Protein AF-A0A9N9P8T8-F1 (afdb_monomer_lite)

Structure (mmCIF, N/CA/C/O backbone):
data_AF-A0A9N9P8T8-F1
#
_entry.id   AF-A0A9N9P8T8-F1
#
loop_
_atom_site.group_PDB
_atom_site.id
_atom_site.type_symbol
_atom_site.label_atom_id
_atom_site.label_alt_id
_atom_site.label_comp_id
_atom_site.label_asym_id
_atom_site.label_entity_id
_atom_site.label_seq_id
_atom_site.pdbx_PDB_ins_code
_atom_site.Cartn_x
_atom_site.Cartn_y
_atom_site.Cartn_z
_atom_site.occupancy
_atom_site.B_iso_or_equiv
_atom_site.auth_seq_id
_atom_site.auth_comp_id
_atom_site.auth_asym_id
_atom_site.auth_atom_id
_atom_site.pdbx_PDB_model_num
ATOM 1 N N . LEU A 1 1 ? -8.805 23.192 -6.771 1.00 46.53 1 LEU A N 1
ATOM 2 C CA . LEU A 1 1 ? -9.540 22.103 -6.083 1.00 46.53 1 LEU A CA 1
ATOM 3 C C . LEU A 1 1 ? -8.546 21.275 -5.273 1.00 46.53 1 LEU A C 1
ATOM 5 O O . LEU A 1 1 ? -7.659 20.665 -5.848 1.00 46.53 1 LEU A O 1
ATOM 9 N N . LYS A 1 2 ? -8.584 21.365 -3.937 1.00 52.19 2 LYS A N 1
ATOM 10 C CA . LYS A 1 2 ? -7.595 20.719 -3.055 1.00 52.19 2 LYS A CA 1
ATOM 11 C C . LYS A 1 2 ? -7.903 19.219 -2.967 1.00 52.19 2 LYS A C 1
ATOM 13 O O . LYS A 1 2 ? -8.893 18.859 -2.335 1.00 52.19 2 LYS A O 1
ATOM 18 N N . ILE A 1 3 ? -7.041 18.376 -3.542 1.00 60.88 3 ILE A N 1
ATOM 19 C CA . ILE A 1 3 ? -7.060 16.897 -3.438 1.00 60.88 3 ILE A CA 1
ATOM 20 C C . ILE A 1 3 ? -7.325 16.434 -1.992 1.00 60.88 3 ILE A C 1
ATOM 22 O O . ILE A 1 3 ? -8.048 15.473 -1.754 1.00 60.88 3 ILE A O 1
ATOM 26 N N . SER A 1 4 ? -6.844 17.194 -1.006 1.00 61.16 4 SER A N 1
ATOM 27 C CA . SER A 1 4 ? -7.048 16.927 0.418 1.00 61.16 4 SER A CA 1
ATOM 28 C C . SER A 1 4 ? -8.500 16.991 0.916 1.00 61.16 4 SER A C 1
ATOM 30 O O . SER A 1 4 ? -8.801 16.364 1.929 1.00 61.16 4 SER A O 1
ATOM 32 N N . LYS A 1 5 ? -9.418 17.716 0.257 1.00 61.25 5 LYS A N 1
ATOM 33 C CA . LYS A 1 5 ? -10.850 17.710 0.628 1.00 61.25 5 LYS A CA 1
ATOM 34 C C . LYS A 1 5 ? -11.562 16.449 0.135 1.00 61.25 5 LYS A C 1
ATOM 36 O O . LYS A 1 5 ? -12.326 15.869 0.898 1.00 61.25 5 LYS A O 1
ATOM 41 N N . ILE A 1 6 ? -11.274 16.030 -1.097 1.00 62.41 6 ILE A N 1
ATOM 42 C CA . ILE A 1 6 ? -11.820 14.807 -1.706 1.00 62.41 6 ILE A CA 1
ATOM 43 C C . ILE A 1 6 ? -11.314 13.589 -0.927 1.00 62.41 6 ILE A C 1
ATOM 45 O O . ILE A 1 6 ? -12.107 12.799 -0.426 1.00 62.41 6 ILE A O 1
ATOM 49 N N . ALA A 1 7 ? -10.008 13.554 -0.643 1.00 62.41 7 ALA A N 1
ATOM 50 C CA . ALA A 1 7 ? -9.390 12.487 0.133 1.00 62.41 7 ALA A CA 1
ATOM 51 C C . ALA A 1 7 ? -10.058 12.252 1.504 1.00 62.41 7 ALA A C 1
ATOM 53 O O . ALA A 1 7 ? -10.278 11.115 1.910 1.00 62.41 7 ALA A O 1
ATOM 54 N N . LYS A 1 8 ? -10.415 13.325 2.226 1.00 62.38 8 LYS A N 1
ATOM 55 C CA . LYS A 1 8 ? -11.074 13.220 3.541 1.00 62.38 8 LYS A CA 1
ATOM 56 C C . LYS A 1 8 ? -12.502 12.684 3.466 1.00 62.38 8 LYS A C 1
ATOM 58 O O . LYS A 1 8 ? -12.941 12.031 4.412 1.00 62.38 8 LYS A O 1
ATOM 63 N N . HIS A 1 9 ? -13.233 13.012 2.405 1.00 63.69 9 HIS A N 1
ATOM 64 C CA . HIS A 1 9 ? -14.592 12.523 2.204 1.00 63.69 9 HIS A CA 1
ATOM 65 C C . HIS A 1 9 ? -14.577 11.034 1.839 1.00 63.69 9 HIS A C 1
ATOM 67 O O . HIS A 1 9 ? -15.281 10.243 2.467 1.00 63.69 9 HIS A O 1
ATOM 73 N N . ASP A 1 10 ? -13.711 10.647 0.906 1.00 61.62 10 ASP A N 1
ATOM 74 C CA . ASP A 1 10 ? -13.675 9.286 0.372 1.00 61.62 10 ASP A CA 1
ATOM 75 C C . ASP A 1 10 ? -13.138 8.298 1.414 1.00 61.62 10 ASP A C 1
ATOM 77 O O . ASP A 1 10 ? -13.744 7.252 1.642 1.00 61.62 10 ASP A O 1
ATOM 81 N N . LYS A 1 11 ? -12.131 8.703 2.206 1.00 60.12 11 LYS A N 1
ATOM 82 C CA . LYS A 1 11 ? -11.575 7.902 3.311 1.00 60.12 11 LYS A CA 1
ATOM 83 C C . LYS A 1 11 ? -12.623 7.410 4.321 1.00 60.12 11 LYS A C 1
ATOM 85 O O . LYS A 1 11 ? -12.360 6.426 5.007 1.00 60.12 11 LYS A O 1
ATOM 90 N N . LYS A 1 12 ? -13.791 8.053 4.448 1.00 64.69 12 LYS A N 1
ATOM 91 C CA . LYS A 1 12 ? -14.861 7.611 5.365 1.00 64.69 12 LYS A CA 1
ATOM 92 C C . LYS A 1 12 ? -15.734 6.480 4.814 1.00 64.69 12 LYS A C 1
ATOM 94 O O . LYS A 1 12 ? -16.423 5.845 5.605 1.00 64.69 12 LYS A O 1
ATOM 99 N N . LYS A 1 13 ? -15.736 6.252 3.498 1.00 67.44 13 LYS A N 1
ATOM 100 C CA . LYS A 1 13 ? -16.632 5.298 2.822 1.00 67.44 13 LYS A CA 1
ATOM 101 C C . LYS A 1 13 ? -15.904 4.162 2.10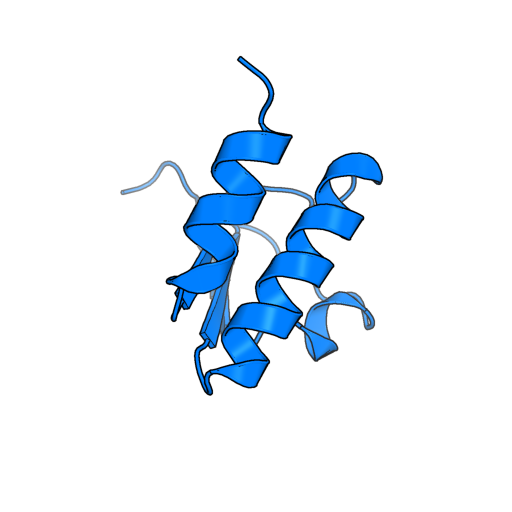3 1.00 67.44 13 LYS A C 1
ATOM 103 O O . LYS A 1 13 ? -16.551 3.195 1.737 1.00 67.44 13 LYS A O 1
ATOM 108 N N . THR A 1 14 ? -14.595 4.274 1.889 1.00 69.94 14 THR A N 1
ATOM 109 C CA . THR A 1 14 ? -13.832 3.304 1.094 1.00 69.94 14 THR A CA 1
ATOM 110 C C . THR A 1 14 ? -13.632 1.970 1.819 1.00 69.94 14 THR A C 1
ATOM 112 O O . THR A 1 14 ? -12.962 1.907 2.842 1.00 69.94 14 THR A O 1
ATOM 115 N N . ASP A 1 15 ? -14.151 0.886 1.278 1.00 80.00 15 ASP A N 1
ATOM 116 C CA . ASP A 1 15 ? -13.934 -0.502 1.708 1.00 80.00 15 ASP A CA 1
ATOM 117 C C . ASP A 1 15 ? -12.889 -1.237 0.847 1.00 80.00 15 ASP A C 1
ATOM 119 O O . ASP A 1 15 ? -12.470 -2.341 1.181 1.00 80.00 15 ASP A O 1
ATOM 123 N N . CYS A 1 16 ? -12.410 -0.612 -0.228 1.00 85.69 16 CYS A N 1
ATOM 124 C CA . CYS A 1 16 ? -11.353 -1.153 -1.075 1.00 85.69 16 CYS A CA 1
ATOM 125 C C . CYS A 1 16 ? -10.469 -0.035 -1.644 1.00 85.69 16 CYS A C 1
ATOM 127 O O . CYS A 1 16 ? -10.976 0.940 -2.201 1.00 85.69 16 CYS A O 1
ATOM 129 N N . LEU A 1 17 ? -9.145 -0.175 -1.539 1.00 89.69 17 LEU A N 1
ATOM 130 C CA . LEU A 1 17 ? -8.175 0.724 -2.173 1.00 89.69 17 LEU A CA 1
ATOM 131 C C . LEU A 1 17 ? -7.470 -0.006 -3.315 1.00 89.69 17 LEU A C 1
ATOM 133 O O . LEU A 1 17 ? -6.789 -0.998 -3.079 1.00 89.69 17 LEU A O 1
ATOM 137 N N . ILE A 1 18 ? -7.577 0.525 -4.532 1.00 87.75 18 ILE A N 1
ATOM 138 C CA . ILE A 1 18 ? -6.848 0.012 -5.695 1.00 87.75 18 ILE A CA 1
ATOM 139 C C . ILE A 1 18 ? -5.741 1.005 -6.060 1.00 87.75 18 ILE A C 1
ATOM 141 O O . ILE A 1 18 ? -5.996 2.192 -6.270 1.00 87.75 18 ILE A O 1
ATOM 145 N N . ILE A 1 19 ? -4.506 0.517 -6.124 1.00 86.88 19 ILE A N 1
ATOM 146 C CA . ILE A 1 19 ? -3.314 1.268 -6.520 1.00 86.88 19 ILE A CA 1
ATOM 147 C C . ILE A 1 19 ? -2.883 0.738 -7.886 1.00 86.88 19 ILE A C 1
ATOM 149 O O . ILE A 1 19 ? -2.546 -0.434 -7.996 1.00 86.88 19 ILE A O 1
ATOM 153 N N . ILE A 1 20 ? -2.878 1.579 -8.922 1.00 84.38 20 ILE A N 1
ATOM 154 C CA . ILE A 1 20 ? -2.585 1.153 -10.300 1.00 84.38 20 ILE A CA 1
ATOM 155 C C . ILE A 1 20 ? -1.383 1.928 -10.860 1.00 84.38 20 ILE A C 1
ATOM 157 O O . ILE A 1 20 ? -1.288 3.144 -10.676 1.00 84.38 20 ILE A O 1
ATOM 161 N N . GLY A 1 21 ? -0.466 1.231 -11.544 1.00 66.44 21 GLY A N 1
ATOM 162 C CA . GLY A 1 21 ? 0.482 1.832 -12.495 1.00 66.44 21 GLY A CA 1
ATOM 163 C C . GLY A 1 21 ? 1.515 2.799 -11.900 1.00 66.44 21 GLY A C 1
ATOM 164 O O . GLY A 1 21 ? 1.938 3.752 -12.558 1.00 66.44 21 GLY A O 1
ATOM 165 N N . LYS A 1 22 ? 1.929 2.617 -10.639 1.00 62.22 22 LYS A N 1
ATOM 166 C CA . LYS A 1 22 ? 2.839 3.553 -9.960 1.00 62.22 22 LYS A CA 1
ATOM 167 C C . LYS A 1 22 ? 4.074 2.857 -9.413 1.00 62.22 22 LYS A C 1
ATOM 169 O O . LYS A 1 22 ? 3.977 1.981 -8.575 1.00 62.22 22 LYS A O 1
ATOM 174 N N . SER A 1 23 ? 5.247 3.420 -9.703 1.00 62.62 23 SER A N 1
ATOM 175 C CA . SER A 1 23 ? 6.524 3.033 -9.077 1.00 62.62 23 SER A CA 1
ATOM 176 C C . SER A 1 23 ? 6.604 3.246 -7.551 1.00 62.62 23 SER A C 1
ATOM 178 O O . SER A 1 23 ? 7.618 2.920 -6.946 1.00 62.62 23 SER A O 1
ATOM 180 N N . LEU A 1 24 ? 5.589 3.864 -6.927 1.00 65.75 24 LEU A N 1
ATOM 181 C CA . LEU A 1 24 ? 5.514 4.228 -5.500 1.00 65.75 24 LEU A CA 1
ATOM 182 C C . LEU A 1 24 ? 6.708 5.039 -4.931 1.00 65.75 24 LEU A C 1
ATOM 184 O O . LEU A 1 24 ? 6.806 5.252 -3.725 1.00 65.75 24 LEU A O 1
ATOM 188 N N . ARG A 1 25 ? 7.583 5.585 -5.793 1.00 65.75 25 ARG A N 1
ATOM 189 C CA . ARG A 1 25 ? 8.822 6.298 -5.405 1.00 65.75 25 ARG A CA 1
ATOM 190 C C . ARG A 1 25 ? 8.633 7.739 -4.908 1.00 65.75 25 ARG A C 1
ATOM 192 O O . ARG A 1 25 ? 9.599 8.358 -4.476 1.00 65.75 25 ARG A O 1
ATOM 199 N N . ILE A 1 26 ? 7.425 8.305 -4.984 1.00 66.94 26 ILE A N 1
ATOM 200 C CA . ILE A 1 26 ? 7.176 9.721 -4.649 1.00 66.94 26 ILE A CA 1
ATOM 201 C C . ILE A 1 26 ? 6.698 9.836 -3.196 1.00 66.94 26 ILE A C 1
ATOM 203 O O . ILE A 1 26 ? 5.603 9.383 -2.858 1.00 66.94 26 ILE A O 1
ATOM 207 N N . SER A 1 27 ? 7.497 10.493 -2.352 1.00 65.44 27 SER A N 1
ATOM 208 C CA . SER A 1 27 ? 7.263 10.642 -0.905 1.00 65.44 27 SER A CA 1
ATOM 209 C C . SER A 1 27 ? 5.898 11.250 -0.549 1.00 65.44 27 SER A C 1
ATOM 211 O O . SER A 1 27 ? 5.259 10.795 0.397 1.00 65.44 27 SER A O 1
ATOM 213 N N . GLY A 1 28 ? 5.405 12.218 -1.329 1.00 69.81 28 GLY A N 1
ATOM 214 C CA . GLY A 1 28 ? 4.116 12.878 -1.075 1.00 69.81 28 GLY A CA 1
ATOM 215 C C . GLY A 1 28 ? 2.885 11.978 -1.257 1.00 69.81 28 GLY A C 1
ATOM 216 O O . GLY A 1 28 ? 1.897 12.137 -0.546 1.00 69.81 28 GLY A O 1
ATOM 217 N N . VAL A 1 29 ? 2.943 11.000 -2.166 1.00 78.50 29 VAL A N 1
ATOM 218 C CA . VAL A 1 29 ? 1.832 10.057 -2.416 1.00 78.50 29 VAL A CA 1
ATOM 219 C C . VAL A 1 29 ? 1.833 8.932 -1.379 1.00 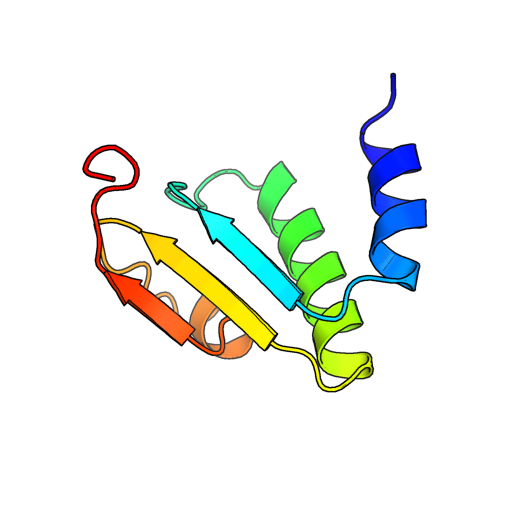78.50 29 VAL A C 1
ATOM 221 O O . VAL A 1 29 ? 0.791 8.397 -1.015 1.00 78.50 29 VAL A O 1
ATOM 224 N N . LYS A 1 30 ? 3.010 8.617 -0.843 1.00 80.06 30 LYS A N 1
ATOM 225 C CA . LYS A 1 30 ? 3.218 7.538 0.115 1.00 80.06 30 LYS A CA 1
ATOM 226 C C . LYS A 1 30 ? 2.448 7.734 1.421 1.00 80.06 30 LYS A C 1
ATOM 228 O O . LYS A 1 30 ? 1.798 6.803 1.882 1.00 80.06 30 LYS A O 1
ATOM 233 N N . ALA A 1 31 ? 2.485 8.941 1.991 1.00 84.69 31 ALA A N 1
ATOM 234 C CA . ALA A 1 31 ? 1.722 9.258 3.200 1.00 84.69 31 ALA A CA 1
ATOM 235 C C . ALA A 1 31 ? 0.208 9.113 2.966 1.00 84.69 31 ALA A C 1
ATOM 237 O O . ALA A 1 31 ? -0.492 8.540 3.794 1.00 84.69 31 ALA A O 1
ATOM 238 N N . LEU A 1 32 ? -0.276 9.545 1.797 1.00 84.25 32 LEU A N 1
ATOM 239 C CA . LEU A 1 32 ? -1.683 9.419 1.425 1.00 84.25 32 LEU A CA 1
ATOM 240 C C . LEU A 1 32 ? -2.110 7.951 1.303 1.00 84.25 32 LEU A C 1
ATOM 242 O O . LEU A 1 32 ? -3.142 7.574 1.846 1.00 84.25 32 LEU A O 1
ATOM 246 N N . ILE A 1 33 ? -1.311 7.114 0.636 1.00 86.62 33 ILE A N 1
ATOM 247 C CA . ILE A 1 33 ? -1.616 5.684 0.494 1.00 86.62 33 ILE A CA 1
ATOM 248 C C . ILE A 1 33 ? -1.677 5.007 1.863 1.00 86.62 33 ILE A C 1
ATOM 250 O O . ILE A 1 33 ? -2.626 4.276 2.123 1.00 86.62 33 ILE A O 1
ATOM 254 N N . LYS A 1 34 ? -0.722 5.289 2.758 1.00 88.19 34 LYS A N 1
ATOM 255 C CA . LYS A 1 34 ? -0.733 4.754 4.129 1.00 88.19 34 LYS A CA 1
ATOM 256 C C . LYS A 1 34 ? -1.994 5.144 4.889 1.00 88.19 34 LYS A C 1
ATOM 258 O O . LYS A 1 34 ? -2.630 4.296 5.509 1.00 88.19 34 LYS A O 1
ATOM 263 N N . ASP A 1 35 ? -2.373 6.416 4.801 1.0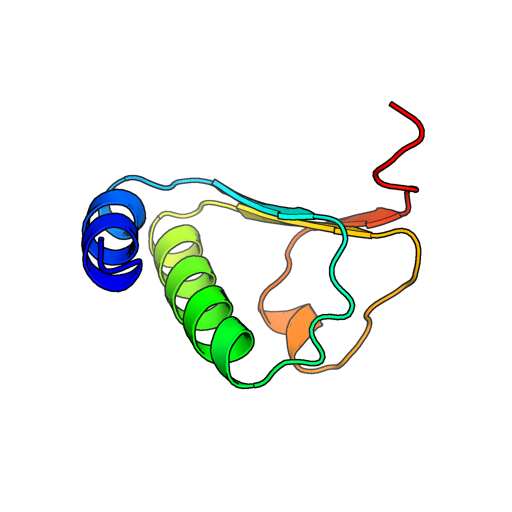0 88.75 35 ASP A N 1
ATOM 264 C CA . ASP A 1 35 ? -3.577 6.929 5.442 1.00 88.75 35 ASP A CA 1
ATOM 265 C C . ASP A 1 35 ? -4.837 6.221 4.933 1.00 88.75 35 ASP A C 1
ATOM 267 O O . ASP A 1 35 ? -5.734 5.935 5.726 1.00 88.75 35 ASP A O 1
ATOM 271 N N . PHE A 1 36 ? -4.929 5.960 3.629 1.00 88.12 36 PHE A N 1
ATOM 272 C CA . PHE A 1 36 ? -6.061 5.250 3.036 1.00 88.12 36 PHE A CA 1
ATOM 273 C C . PHE A 1 36 ? -6.060 3.760 3.370 1.00 88.12 36 PHE A C 1
ATOM 275 O O . PHE A 1 36 ? -7.107 3.253 3.760 1.00 88.12 36 PHE A O 1
ATOM 282 N N . ALA A 1 37 ? -4.909 3.091 3.275 1.00 90.44 37 ALA A N 1
ATOM 283 C CA . ALA A 1 37 ? -4.755 1.678 3.608 1.00 90.44 37 ALA A CA 1
ATOM 284 C C . ALA A 1 37 ? -5.205 1.401 5.048 1.00 90.44 37 ALA A C 1
ATOM 286 O O . ALA A 1 37 ? -6.079 0.569 5.260 1.00 90.44 37 ALA A O 1
ATOM 287 N N . SER A 1 38 ? -4.733 2.201 6.014 1.00 89.94 38 SER A N 1
ATOM 288 C CA . SER A 1 38 ? -5.168 2.090 7.413 1.00 89.94 38 SER A CA 1
ATOM 289 C C . SER A 1 38 ? -6.686 2.219 7.559 1.00 89.94 38 SER A C 1
ATOM 291 O O . SER A 1 38 ? -7.301 1.397 8.224 1.00 89.94 38 SER A O 1
ATOM 293 N N . ALA A 1 39 ? -7.322 3.190 6.896 1.00 90.00 39 ALA A N 1
ATOM 294 C CA . ALA A 1 39 ? -8.774 3.339 7.001 1.00 90.00 39 ALA A CA 1
ATOM 295 C C . ALA A 1 39 ? -9.564 2.216 6.315 1.00 90.00 39 ALA A C 1
ATOM 297 O O . ALA A 1 39 ? -10.669 1.904 6.755 1.00 90.00 39 ALA A O 1
ATOM 298 N N . VAL A 1 40 ? -9.033 1.640 5.237 1.00 91.25 40 VAL A N 1
ATOM 299 C CA . VAL A 1 40 ? -9.624 0.475 4.569 1.00 91.25 40 VAL A CA 1
ATOM 300 C C . VAL A 1 40 ? -9.522 -0.756 5.472 1.00 91.25 40 VAL A C 1
ATOM 302 O O . VAL A 1 40 ? -10.533 -1.418 5.707 1.00 91.25 40 VAL A O 1
ATOM 305 N N . HIS A 1 41 ? -8.354 -1.008 6.066 1.00 91.38 41 HIS A N 1
ATOM 306 C CA . HIS A 1 41 ? -8.135 -2.121 6.997 1.00 91.38 41 HIS A CA 1
ATOM 307 C C . HIS A 1 41 ? -8.941 -1.993 8.293 1.00 91.38 41 HIS A C 1
ATOM 309 O O . HIS A 1 41 ? -9.517 -2.986 8.736 1.00 91.38 41 HIS A O 1
ATOM 315 N N . ASP A 1 42 ? -9.097 -0.784 8.848 1.00 90.19 42 ASP A N 1
ATOM 316 C CA . ASP A 1 42 ? -9.979 -0.520 10.002 1.00 90.19 42 ASP A CA 1
ATOM 317 C C . ASP A 1 42 ? -11.433 -0.955 9.732 1.00 90.19 42 ASP A C 1
ATOM 319 O O . ASP A 1 42 ? -12.195 -1.259 10.653 1.00 90.19 42 ASP A O 1
ATOM 323 N N . ARG A 1 43 ? -11.827 -1.008 8.453 1.00 88.31 43 ARG A N 1
ATOM 324 C CA . ARG A 1 43 ? -13.141 -1.462 7.984 1.00 88.31 43 ARG A CA 1
ATOM 325 C C . ARG A 1 43 ? -13.151 -2.900 7.462 1.00 88.31 43 ARG A C 1
ATOM 327 O O . ARG A 1 43 ? -14.158 -3.313 6.896 1.00 88.31 43 ARG A O 1
ATOM 334 N N . LYS A 1 44 ? -12.078 -3.670 7.674 1.00 89.44 44 LYS A N 1
ATOM 335 C CA . LYS A 1 44 ? -11.887 -5.034 7.141 1.00 89.44 44 LYS A CA 1
ATOM 336 C C . LYS A 1 44 ? -11.939 -5.106 5.607 1.00 89.44 44 LYS A C 1
ATOM 338 O O . LYS A 1 44 ? -12.329 -6.127 5.048 1.00 89.44 44 LYS A O 1
ATOM 343 N N . GLY A 1 45 ? -11.593 -4.004 4.950 1.00 89.38 45 GLY A N 1
ATOM 344 C CA . GLY A 1 45 ? -11.450 -3.915 3.506 1.00 89.38 45 GLY A CA 1
ATOM 345 C C . GLY A 1 45 ? -10.079 -4.378 3.018 1.00 89.38 45 GLY A C 1
ATOM 346 O O . GLY A 1 45 ? -9.230 -4.750 3.827 1.00 89.38 45 GLY A O 1
ATOM 347 N N . TYR A 1 46 ? -9.852 -4.292 1.706 1.00 91.75 46 TYR A N 1
ATOM 348 C CA . TYR A 1 46 ? -8.616 -4.761 1.069 1.00 91.75 46 TYR A CA 1
ATOM 349 C C . TYR A 1 46 ? -7.889 -3.674 0.274 1.00 91.75 46 TYR A C 1
ATOM 351 O O . TYR A 1 46 ? -8.500 -2.791 -0.337 1.00 91.75 46 TYR A O 1
ATOM 359 N N . VAL A 1 47 ? -6.564 -3.773 0.250 1.00 92.25 47 VAL A N 1
ATOM 360 C CA . VAL A 1 47 ? -5.660 -2.945 -0.543 1.00 92.25 47 VAL A CA 1
ATOM 361 C C . VAL A 1 47 ? -5.039 -3.800 -1.642 1.00 92.25 47 VAL A C 1
ATOM 363 O O . VAL A 1 47 ? -4.315 -4.759 -1.372 1.00 92.25 47 VAL A O 1
ATOM 366 N N . ILE A 1 48 ? -5.308 -3.432 -2.892 1.00 90.19 48 ILE A N 1
ATOM 367 C CA . ILE A 1 48 ? -4.880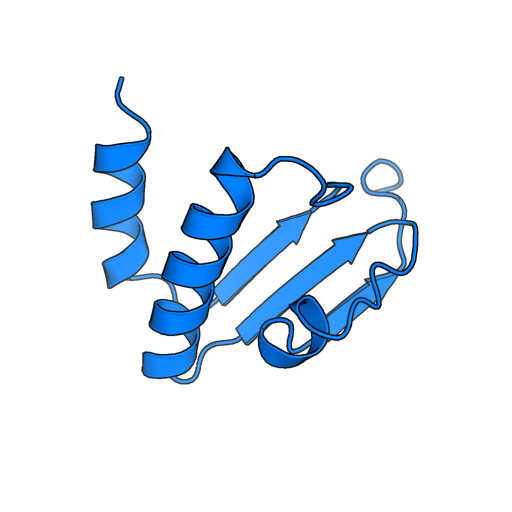 -4.167 -4.083 1.00 90.19 48 ILE A CA 1
ATOM 368 C C . ILE A 1 48 ? -3.920 -3.292 -4.887 1.00 90.19 48 ILE A C 1
ATOM 370 O O . ILE A 1 48 ? -4.245 -2.155 -5.234 1.00 90.19 48 ILE A O 1
ATOM 374 N N . LEU A 1 49 ? -2.743 -3.824 -5.207 1.00 87.75 49 LEU A N 1
ATOM 375 C CA . LEU A 1 49 ? -1.785 -3.212 -6.121 1.00 87.75 49 LEU A CA 1
ATOM 376 C C . LEU A 1 49 ? -1.851 -3.903 -7.480 1.00 87.75 49 LEU A C 1
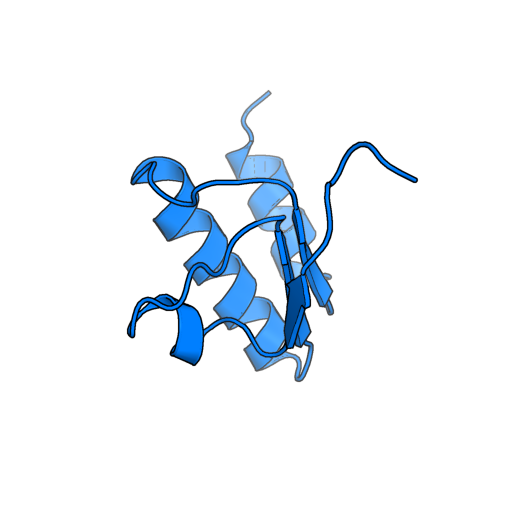ATOM 378 O O . LEU A 1 49 ? -1.725 -5.117 -7.561 1.00 87.75 49 LEU A O 1
ATOM 382 N N . VAL A 1 50 ? -1.981 -3.123 -8.546 1.00 85.50 50 VAL A N 1
ATOM 383 C CA . VAL A 1 50 ? -1.847 -3.584 -9.929 1.00 85.50 50 VAL A CA 1
ATOM 384 C C . VAL A 1 50 ? -0.636 -2.888 -10.535 1.00 85.50 50 VAL A C 1
ATOM 386 O O . VAL A 1 50 ? -0.629 -1.662 -10.700 1.00 85.50 50 VAL A O 1
ATOM 389 N N . ASN A 1 51 ? 0.422 -3.643 -10.819 1.00 82.06 51 ASN A N 1
ATOM 390 C CA . ASN A 1 51 ? 1.640 -3.087 -11.401 1.00 82.06 51 ASN A CA 1
ATOM 391 C C . ASN A 1 51 ? 2.372 -4.110 -12.274 1.00 82.06 51 ASN A C 1
ATOM 393 O O . ASN A 1 51 ? 2.365 -5.296 -11.980 1.00 82.06 51 ASN A O 1
ATOM 397 N N . ALA A 1 52 ? 3.064 -3.643 -13.314 1.00 73.56 52 ALA A N 1
ATOM 398 C CA . ALA A 1 52 ? 3.806 -4.515 -14.230 1.00 73.56 52 ALA A CA 1
ATOM 399 C C . ALA A 1 52 ? 5.075 -5.120 -13.606 1.00 73.56 52 ALA A C 1
ATOM 401 O O . ALA A 1 52 ? 5.644 -6.065 -14.141 1.00 73.56 52 ALA A O 1
ATOM 402 N N . THR A 1 53 ? 5.555 -4.543 -12.505 1.00 70.69 53 THR A N 1
ATOM 403 C CA . THR A 1 53 ? 6.758 -4.993 -11.807 1.00 70.69 53 THR A CA 1
ATOM 404 C C . THR A 1 53 ? 6.487 -5.212 -10.334 1.00 70.69 53 THR A C 1
ATOM 406 O O . THR A 1 53 ? 5.681 -4.504 -9.724 1.00 70.69 53 THR A O 1
ATOM 409 N N . ASP A 1 54 ? 7.215 -6.151 -9.742 1.00 69.12 54 ASP A N 1
ATOM 410 C CA . ASP A 1 54 ? 7.108 -6.375 -8.314 1.00 69.12 54 ASP A CA 1
ATOM 411 C C . ASP A 1 54 ? 7.652 -5.179 -7.515 1.00 69.12 54 ASP A C 1
ATOM 413 O O . ASP A 1 54 ? 8.805 -4.765 -7.677 1.00 69.12 54 ASP A O 1
ATOM 417 N N . ILE A 1 55 ? 6.805 -4.599 -6.657 1.00 69.12 55 ILE A N 1
ATOM 418 C CA . ILE A 1 55 ? 7.184 -3.544 -5.708 1.00 69.12 55 ILE A CA 1
ATOM 419 C C . ILE A 1 55 ? 7.310 -4.152 -4.301 1.00 69.12 55 ILE A C 1
ATOM 421 O O . ILE A 1 55 ? 6.868 -3.566 -3.310 1.00 69.12 55 ILE A O 1
ATOM 425 N N . ALA A 1 56 ? 7.949 -5.319 -4.197 1.00 60.59 56 ALA A N 1
ATOM 426 C CA . ALA A 1 56 ? 8.288 -5.970 -2.938 1.00 60.59 56 ALA A CA 1
ATOM 427 C C . ALA A 1 56 ? 9.335 -5.166 -2.154 1.00 60.59 56 ALA A C 1
ATOM 429 O O . ALA A 1 56 ? 10.526 -5.477 -2.101 1.00 60.59 56 ALA A O 1
ATOM 430 N N . THR A 1 57 ? 8.886 -4.110 -1.484 1.00 70.44 57 THR A N 1
ATOM 431 C CA . THR A 1 57 ? 9.629 -3.543 -0.358 1.00 70.44 57 THR A CA 1
ATOM 432 C C . THR A 1 57 ? 8.952 -3.986 0.929 1.00 70.44 57 THR A C 1
ATOM 434 O O . THR A 1 57 ? 7.724 -3.994 1.006 1.00 70.44 57 THR A O 1
ATOM 437 N N . LYS A 1 58 ? 9.742 -4.283 1.971 1.00 66.69 58 LYS A N 1
ATOM 438 C CA . LYS A 1 58 ? 9.229 -4.684 3.299 1.00 66.69 58 LYS A CA 1
ATOM 439 C C . LYS A 1 58 ? 8.146 -3.748 3.843 1.00 66.69 58 LYS A C 1
ATOM 441 O O . LYS A 1 58 ? 7.320 -4.165 4.638 1.00 66.69 58 LYS A O 1
ATOM 446 N N . GLU A 1 59 ? 8.171 -2.487 3.432 1.00 77.25 59 GLU A N 1
ATOM 447 C CA . GLU A 1 59 ? 7.203 -1.482 3.841 1.00 77.25 59 GLU A CA 1
ATOM 448 C C . GLU A 1 59 ? 5.830 -1.636 3.172 1.00 77.25 59 GLU A C 1
ATOM 450 O O . GLU A 1 59 ? 4.812 -1.417 3.822 1.00 77.25 59 GLU A O 1
ATOM 455 N N . TRP A 1 60 ? 5.794 -1.998 1.888 1.00 82.25 60 TRP A N 1
ATOM 456 C CA . TRP A 1 60 ? 4.550 -2.145 1.130 1.00 82.25 60 TRP A CA 1
ATOM 457 C C . TRP A 1 60 ? 3.861 -3.478 1.422 1.00 82.25 60 TRP A C 1
ATOM 459 O O . TRP A 1 60 ? 2.638 -3.513 1.492 1.00 82.25 60 TRP A O 1
ATOM 469 N N . ASN A 1 61 ? 4.630 -4.528 1.722 1.00 79.94 61 ASN A N 1
ATOM 470 C CA . ASN A 1 61 ? 4.104 -5.855 2.067 1.00 79.94 61 ASN A CA 1
ATOM 471 C C . ASN A 1 61 ? 3.231 -5.869 3.333 1.00 79.94 61 ASN A C 1
ATOM 473 O O . ASN A 1 61 ? 2.467 -6.800 3.537 1.00 79.94 61 ASN A O 1
ATOM 477 N N . VAL A 1 62 ? 3.363 -4.865 4.206 1.00 83.50 62 VAL A N 1
ATOM 478 C CA . VAL A 1 62 ? 2.524 -4.734 5.411 1.00 83.50 62 VAL A CA 1
ATOM 479 C C . VAL A 1 62 ? 1.178 -4.073 5.091 1.00 83.50 62 VAL A C 1
ATOM 481 O O . VAL A 1 62 ? 0.236 -4.188 5.865 1.00 83.50 62 VAL A O 1
ATOM 484 N N . LEU A 1 63 ? 1.092 -3.351 3.972 1.00 88.25 63 LEU A N 1
ATOM 485 C CA . LEU A 1 63 ? -0.061 -2.524 3.611 1.00 88.25 63 LEU A CA 1
ATOM 486 C C . LEU A 1 63 ? -0.874 -3.091 2.449 1.00 88.25 63 LEU A C 1
ATOM 488 O O . LEU A 1 63 ? -2.040 -2.741 2.325 1.00 88.25 63 LEU A O 1
ATOM 492 N N . ILE A 1 64 ? -0.248 -3.868 1.569 1.00 90.06 64 ILE A N 1
ATOM 493 C CA . ILE A 1 64 ? -0.849 -4.395 0.346 1.00 90.06 64 ILE A CA 1
ATOM 494 C C . ILE A 1 64 ? -1.229 -5.847 0.600 1.00 90.06 64 ILE A C 1
ATOM 496 O O . ILE A 1 64 ? -0.362 -6.670 0.879 1.00 90.06 64 ILE A O 1
ATOM 500 N N . ASP A 1 65 ? -2.516 -6.151 0.478 1.00 90.31 65 ASP A N 1
ATOM 501 C CA . ASP A 1 65 ? -3.042 -7.498 0.703 1.00 90.31 65 ASP A CA 1
ATOM 502 C C . ASP A 1 65 ? -2.886 -8.373 -0.545 1.00 90.31 65 ASP A C 1
ATOM 504 O O . ASP A 1 65 ? -2.619 -9.569 -0.449 1.00 90.31 65 ASP A O 1
ATOM 508 N N . PHE A 1 66 ? -3.028 -7.762 -1.726 1.00 88.50 66 PHE A N 1
ATOM 509 C CA . PHE A 1 66 ? -2.915 -8.446 -3.009 1.00 88.50 66 PHE A CA 1
ATOM 510 C C . PHE A 1 66 ? -2.107 -7.628 -4.003 1.00 88.50 66 PHE A C 1
ATOM 512 O O . PHE A 1 66 ? -2.299 -6.418 -4.133 1.00 88.50 66 PHE A O 1
ATOM 519 N N . GLN A 1 67 ? -1.260 -8.315 -4.762 1.00 85.56 67 GLN A N 1
ATOM 520 C CA . GLN A 1 67 ? -0.557 -7.740 -5.895 1.00 85.56 67 GLN A CA 1
ATOM 521 C C . GLN A 1 67 ? -0.894 -8.521 -7.160 1.00 85.56 67 GLN A C 1
ATOM 523 O O . GLN A 1 67 ? -0.738 -9.738 -7.212 1.00 85.56 67 GLN A O 1
ATOM 528 N N . ILE A 1 68 ? -1.366 -7.801 -8.169 1.00 85.56 68 ILE A N 1
ATOM 529 C CA . ILE A 1 68 ? -1.648 -8.307 -9.504 1.00 85.56 68 ILE A CA 1
ATOM 530 C C . ILE A 1 68 ? -0.543 -7.787 -10.416 1.00 85.56 68 ILE A C 1
ATOM 532 O O . ILE A 1 68 ? -0.383 -6.575 -10.592 1.00 85.56 68 ILE A O 1
ATOM 536 N N . GLU A 1 69 ? 0.222 -8.713 -10.983 1.00 82.44 69 GLU A N 1
ATOM 537 C CA . GLU A 1 69 ? 1.234 -8.395 -11.981 1.00 82.44 69 GLU A CA 1
ATOM 538 C C . GLU A 1 69 ? 0.570 -8.243 -13.351 1.00 82.44 69 GLU A C 1
ATOM 540 O O . GLU A 1 69 ? 0.006 -9.193 -13.890 1.00 82.44 69 GLU A O 1
ATOM 545 N N . GLY A 1 70 ? 0.597 -7.030 -13.900 1.00 73.19 70 GLY A N 1
ATOM 546 C CA . GLY A 1 70 ? -0.026 -6.726 -15.186 1.00 73.19 70 GLY A CA 1
ATOM 547 C C . GLY A 1 70 ? 0.315 -5.325 -15.680 1.00 73.19 70 GLY A C 1
ATOM 548 O O . GLY A 1 70 ? 0.475 -4.393 -14.884 1.00 73.19 70 GLY A O 1
ATOM 549 N N . ALA A 1 71 ? 0.452 -5.170 -16.997 1.00 64.75 71 ALA A N 1
ATOM 550 C CA . ALA A 1 71 ? 0.565 -3.858 -17.616 1.00 64.75 71 ALA A CA 1
ATOM 551 C C . ALA A 1 71 ? -0.779 -3.127 -17.493 1.00 64.75 71 ALA A C 1
ATOM 553 O O . ALA A 1 71 ? -1.827 -3.678 -17.814 1.00 64.75 71 ALA A O 1
ATOM 554 N N . CYS A 1 72 ? -0.746 -1.886 -17.005 1.00 60.97 72 CYS A N 1
ATOM 555 C CA . CYS A 1 72 ? -1.945 -1.061 -16.820 1.00 60.97 72 CYS A CA 1
ATOM 556 C C . CYS A 1 72 ? -2.647 -0.718 -18.149 1.00 60.97 72 CYS A C 1
ATOM 558 O O . CYS A 1 72 ? -3.814 -0.333 -18.135 1.00 60.97 72 CYS A O 1
ATOM 560 N N . ASP A 1 73 ? -1.932 -0.850 -19.266 1.00 58.97 73 ASP A N 1
ATOM 561 C CA . ASP A 1 73 ? -2.335 -0.344 -20.579 1.00 58.97 73 ASP A CA 1
ATOM 562 C C . ASP A 1 73 ? -2.825 -1.462 -21.526 1.00 58.97 73 ASP A C 1
ATOM 564 O O . ASP A 1 73 ? -3.254 -1.166 -22.638 1.00 58.97 73 ASP A O 1
ATOM 568 N N . ASP A 1 74 ? -2.784 -2.731 -21.091 1.00 54.28 74 ASP A N 1
ATOM 569 C CA . ASP A 1 74 ? -3.138 -3.911 -21.905 1.00 54.28 74 ASP A CA 1
ATOM 570 C C . ASP A 1 74 ? -4.585 -4.414 -21.669 1.00 54.28 74 ASP A C 1
ATOM 572 O O . ASP A 1 74 ? -4.910 -5.561 -21.993 1.00 54.28 74 ASP A O 1
ATOM 576 N N . TRP A 1 75 ? -5.463 -3.574 -21.103 1.00 51.19 75 TRP A N 1
ATOM 577 C CA . TRP A 1 75 ? -6.888 -3.876 -20.873 1.00 51.19 75 TRP A CA 1
ATOM 578 C C . TRP A 1 75 ? -7.839 -3.009 -21.694 1.00 51.19 75 TRP A C 1
ATOM 580 O O . TRP A 1 75 ? -7.638 -1.776 -21.749 1.00 51.19 75 TRP A O 1
#

pLDDT: mean 75.9, std 12.54, range [46.53, 92.25]

InterPro domains:
  IPR029035 DHS-like NAD/FAD-binding domain superfamily [SSF52467] (7-74)

Foldseek 3Di:
DDPVVVLVVVLQPDLEAEAEADPCPDPVVVVSLVSSLVSNVVVVHFYEYEYQDDPPDPVVVVRHPYYHRDDPPPD

Sequence (75 aa):
LKISKIAKHDKKKTDCLIIIGKSLRISGVKALIKDFASAVHDRKGYVILVNATDIATKEWNVLIDFQIEGACDDW

Organism: NCBI:txid60492

Radius of gyration: 12.56 Å; chains: 1; bounding box: 26×30×32 Å

Secondary structure (DSSP, 8-state):
--HHHHHHHHTTT-SEEEEES-----HHHHHHHHHHHHHHHTTT-EEEEEESS----TTTTTT-S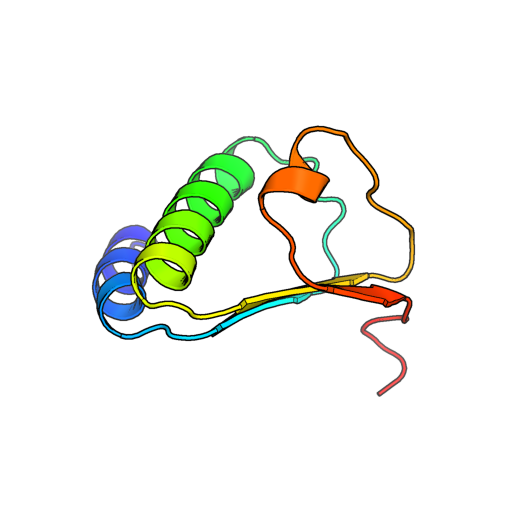EEEE--TT--